Protein AF-A0A7S0KZN4-F1 (afdb_monomer_lite)

Secondary structure (DSSP, 8-state):
-----EETTTEE-TT---TT-TTB-TTSSBS-GGG-TTS---EE--SEEE-SSTT-EEE-HHHHHH-GGG--EEHHHHHHHHHTSPP---S--TT---GGG-SPPHHHHHHHHHHHHTT-SEE-HHHHHHHHHHT---S----TTSSS-SEE-HHHHHHHTTPPP----

pLDDT: mean 75.48, std 18.06, range [30.22, 97.44]

Structure (mmCIF, N/CA/C/O backbone):
data_AF-A0A7S0KZN4-F1
#
_entry.id   AF-A0A7S0KZN4-F1
#
loop_
_atom_site.group_PDB
_atom_site.id
_atom_site.type_symbol
_atom_site.label_atom_id
_atom_site.label_alt_id
_atom_site.label_comp_id
_atom_site.label_asym_id
_atom_site.label_entity_id
_atom_site.label_seq_id
_atom_site.pdbx_PDB_ins_code
_atom_site.Cartn_x
_atom_site.Cartn_y
_atom_site.Cartn_z
_atom_site.occupancy
_atom_site.B_iso_or_equiv
_atom_site.auth_seq_id
_atom_site.auth_comp_id
_atom_site.auth_asym_id
_atom_site.auth_atom_id
_atom_site.pdbx_PDB_model_num
ATOM 1 N N . GLU A 1 1 ? 2.278 34.507 -24.153 1.00 42.62 1 GLU A N 1
ATOM 2 C CA . GLU A 1 1 ? 1.886 33.085 -24.050 1.00 42.62 1 GLU A CA 1
ATOM 3 C C . GLU A 1 1 ? 3.121 32.214 -24.203 1.00 42.62 1 GLU A C 1
ATOM 5 O O . GLU A 1 1 ? 3.845 32.385 -25.177 1.00 42.62 1 GLU A O 1
ATOM 10 N N . ALA A 1 2 ? 3.403 31.334 -23.243 1.00 45.19 2 ALA A N 1
ATOM 11 C CA . ALA A 1 2 ? 4.471 30.349 -23.385 1.00 45.19 2 ALA A CA 1
ATOM 12 C C . ALA A 1 2 ? 3.918 29.143 -24.162 1.00 45.19 2 ALA A C 1
ATOM 14 O O . ALA A 1 2 ? 3.023 28.455 -23.677 1.00 45.19 2 ALA A O 1
ATOM 15 N N . ARG A 1 3 ? 4.407 28.909 -25.385 1.00 48.34 3 ARG A N 1
ATOM 16 C CA . ARG A 1 3 ? 4.079 27.705 -26.163 1.00 48.34 3 ARG A CA 1
ATOM 17 C C . ARG A 1 3 ? 4.964 26.559 -25.679 1.00 48.34 3 ARG A C 1
ATOM 19 O O . ARG A 1 3 ? 6.166 26.579 -25.920 1.00 48.34 3 ARG A O 1
ATOM 26 N N . LEU A 1 4 ? 4.368 25.581 -25.002 1.00 49.31 4 LEU A N 1
ATOM 27 C CA . LEU A 1 4 ? 5.018 24.303 -24.709 1.00 49.31 4 LEU A CA 1
ATOM 28 C C . LEU A 1 4 ? 5.266 23.558 -26.032 1.00 49.31 4 LEU A C 1
ATOM 30 O O . LEU A 1 4 ? 4.309 23.336 -26.779 1.00 49.31 4 LEU A O 1
ATOM 34 N N . PRO A 1 5 ? 6.514 23.182 -26.351 1.00 49.41 5 PRO A N 1
ATOM 35 C CA . PRO A 1 5 ? 6.798 22.330 -27.495 1.00 49.41 5 PRO A CA 1
ATOM 36 C C . PRO A 1 5 ? 6.183 20.944 -27.266 1.00 49.41 5 PRO A C 1
ATOM 38 O O . PRO A 1 5 ? 6.455 20.300 -26.250 1.00 49.41 5 PRO A O 1
ATOM 41 N N . LEU A 1 6 ? 5.346 20.497 -28.204 1.00 51.19 6 LEU A N 1
ATOM 42 C CA . LEU A 1 6 ? 4.783 19.151 -28.196 1.00 51.19 6 LEU A CA 1
ATOM 43 C C . LEU A 1 6 ? 5.695 18.230 -29.017 1.00 51.19 6 LEU A C 1
ATOM 45 O O . LEU A 1 6 ? 5.827 18.399 -30.228 1.00 51.19 6 LEU A O 1
ATOM 49 N N . ASP A 1 7 ? 6.342 17.287 -28.345 1.00 55.41 7 ASP A N 1
ATOM 50 C CA . ASP A 1 7 ? 7.051 16.163 -28.943 1.00 55.41 7 ASP A CA 1
ATOM 51 C C . ASP A 1 7 ? 6.032 15.082 -29.350 1.00 55.41 7 ASP A C 1
ATOM 53 O O . ASP A 1 7 ? 5.065 14.822 -28.629 1.00 55.41 7 ASP A O 1
ATOM 57 N N . ARG A 1 8 ? 6.215 14.466 -30.524 1.00 56.00 8 ARG A N 1
ATOM 58 C CA . ARG A 1 8 ? 5.244 13.510 -31.083 1.00 56.00 8 ARG A CA 1
ATOM 59 C C . ARG A 1 8 ? 5.135 12.224 -30.259 1.00 56.00 8 ARG A C 1
ATOM 61 O O . ARG A 1 8 ? 4.080 11.599 -30.284 1.00 56.00 8 ARG A O 1
ATOM 68 N N . ASP A 1 9 ? 6.194 11.854 -29.543 1.00 50.28 9 ASP A N 1
ATOM 69 C CA . ASP A 1 9 ? 6.297 10.569 -28.854 1.00 50.28 9 ASP A CA 1
ATOM 70 C C . ASP A 1 9 ? 5.911 10.669 -27.365 1.00 50.28 9 ASP A C 1
ATOM 72 O O . ASP A 1 9 ? 5.494 9.676 -26.771 1.00 50.28 9 ASP A O 1
ATOM 76 N N . VAL A 1 10 ? 6.003 11.861 -26.754 1.00 47.94 10 VAL A N 1
ATOM 77 C CA . VAL A 1 10 ? 5.703 12.073 -25.316 1.00 47.94 10 VAL A CA 1
ATOM 78 C C . VAL A 1 10 ? 4.760 13.245 -25.010 1.00 47.94 10 VAL A C 1
ATOM 80 O O . VAL A 1 10 ? 4.436 13.491 -23.849 1.00 47.94 10 VAL A O 1
ATOM 83 N N . GLY A 1 11 ? 4.284 13.979 -26.017 1.00 59.31 11 GLY A N 1
ATOM 84 C CA . GLY A 1 11 ? 3.417 15.138 -25.813 1.00 59.31 11 GLY A CA 1
ATOM 85 C C . GLY A 1 11 ? 4.191 16.354 -25.294 1.00 59.31 11 GLY A C 1
ATOM 86 O O . GLY A 1 11 ? 5.148 16.794 -25.920 1.00 59.31 11 GLY A O 1
ATOM 87 N N . ALA A 1 12 ? 3.778 16.956 -24.177 1.00 52.41 12 ALA A N 1
ATOM 88 C CA . ALA A 1 12 ? 4.398 18.181 -23.663 1.00 52.41 12 ALA A CA 1
ATOM 89 C C . ALA A 1 12 ? 5.788 17.912 -23.058 1.00 52.41 12 ALA A C 1
ATOM 91 O O . ALA A 1 12 ? 5.906 17.461 -21.921 1.00 52.41 12 ALA A O 1
ATOM 92 N N . CYS A 1 13 ? 6.851 18.228 -23.803 1.00 55.38 13 CYS A N 1
ATOM 93 C CA . CYS A 1 13 ? 8.218 18.123 -23.301 1.00 55.38 13 CYS A CA 1
ATOM 94 C C . CYS A 1 13 ? 8.527 19.317 -22.381 1.00 55.38 13 CYS A C 1
ATOM 96 O O . CYS A 1 13 ? 8.682 20.451 -22.839 1.00 55.38 13 CYS A O 1
ATOM 98 N N . CYS A 1 14 ? 8.650 19.065 -21.076 1.00 53.44 14 CYS A N 1
ATOM 99 C CA . CYS A 1 14 ? 9.021 20.068 -20.070 1.00 53.44 14 CYS A CA 1
ATOM 100 C C . CYS A 1 14 ? 10.487 20.533 -20.158 1.00 53.44 14 CYS A C 1
ATOM 102 O O . CYS A 1 14 ? 10.847 21.515 -19.513 1.00 53.44 14 CYS A O 1
ATOM 104 N N . HIS A 1 15 ? 11.320 19.868 -20.965 1.00 53.47 15 HIS A N 1
ATOM 105 C CA . HIS A 1 15 ? 12.767 20.100 -21.020 1.00 53.47 15 HIS A CA 1
ATOM 106 C C . HIS A 1 15 ? 13.264 20.694 -22.335 1.00 53.47 15 HIS A C 1
ATOM 108 O O . HIS A 1 15 ? 14.454 20.610 -22.635 1.00 53.47 15 HIS A O 1
ATOM 114 N N . SER A 1 16 ? 12.381 21.398 -23.057 1.00 48.75 16 SER A N 1
ATOM 115 C CA . SER A 1 16 ? 12.640 21.986 -24.381 1.00 48.75 16 SER A CA 1
ATOM 116 C C . SER A 1 16 ? 12.871 20.888 -25.428 1.00 48.75 16 SER A C 1
ATOM 118 O O . SER A 1 16 ? 13.623 19.949 -25.207 1.00 48.75 16 SER A O 1
ATOM 120 N N . ALA A 1 17 ? 12.174 20.942 -26.563 1.00 49.59 17 ALA A N 1
ATOM 121 C CA . ALA A 1 17 ? 12.235 19.937 -27.633 1.00 49.59 17 ALA A CA 1
ATOM 122 C C . ALA A 1 17 ? 13.588 19.917 -28.388 1.00 49.59 17 ALA A C 1
ATOM 124 O O . ALA A 1 17 ? 13.637 20.066 -29.607 1.00 49.59 17 ALA A O 1
ATOM 125 N N . CYS A 1 18 ? 14.692 19.774 -27.661 1.00 55.78 18 CYS A N 1
ATOM 126 C CA . CYS A 1 18 ? 16.049 19.795 -28.173 1.00 55.78 18 CYS A CA 1
ATOM 127 C C . CYS A 1 18 ? 16.494 18.384 -28.578 1.00 55.78 18 CYS A C 1
ATOM 129 O O . CYS A 1 18 ? 16.298 17.407 -27.850 1.00 55.78 18 CYS A O 1
ATOM 131 N N . SER A 1 19 ? 17.106 18.282 -29.757 1.00 54.47 19 SER A N 1
ATOM 132 C CA . SER A 1 19 ? 17.631 17.039 -30.336 1.00 54.47 19 SER A CA 1
ATOM 133 C C . SER A 1 19 ? 18.881 16.503 -29.629 1.00 54.47 19 SER A C 1
ATOM 135 O O . SER A 1 19 ? 19.220 15.339 -29.807 1.00 54.47 19 SER A O 1
ATOM 137 N N . ASP A 1 20 ? 19.551 17.341 -28.841 1.00 56.09 20 ASP A N 1
ATOM 138 C CA . ASP A 1 20 ? 20.793 17.081 -28.102 1.00 56.09 20 ASP A CA 1
ATOM 139 C C . ASP A 1 20 ? 20.572 16.947 -26.588 1.00 56.09 20 ASP A C 1
ATOM 141 O O . ASP A 1 20 ? 21.519 16.976 -25.805 1.00 56.09 20 ASP A O 1
ATOM 145 N N . CYS A 1 21 ? 19.318 16.785 -26.164 1.00 60.34 21 CYS A N 1
ATOM 146 C CA . CYS A 1 21 ? 18.992 16.558 -24.768 1.00 60.34 21 CYS A CA 1
ATOM 147 C C . CYS A 1 21 ? 19.711 15.293 -24.272 1.00 60.34 21 CYS A C 1
ATOM 149 O O . CYS A 1 21 ? 19.467 14.199 -24.782 1.00 60.34 21 CYS A O 1
ATOM 151 N N . GLU A 1 22 ? 20.569 15.432 -23.256 1.00 58.94 22 GLU A N 1
ATOM 152 C CA . GLU A 1 22 ? 21.305 14.324 -22.615 1.00 58.94 22 GLU A CA 1
ATOM 153 C C . GLU A 1 22 ? 20.376 13.203 -22.110 1.00 58.94 22 GLU A C 1
ATOM 155 O O . GLU A 1 22 ? 20.775 12.049 -21.939 1.00 58.94 22 GLU A O 1
ATOM 160 N N . TRP A 1 23 ? 19.097 13.541 -21.945 1.00 57.81 23 TRP A N 1
ATOM 161 C CA . TRP A 1 23 ? 18.018 12.654 -21.549 1.00 57.81 23 TRP A CA 1
ATOM 162 C C . TRP A 1 23 ? 17.353 11.911 -22.717 1.00 57.81 23 TRP A C 1
ATOM 164 O O . TRP A 1 23 ? 16.405 11.175 -22.458 1.00 57.81 23 TRP A O 1
ATOM 174 N N . ARG A 1 24 ? 17.809 12.044 -23.973 1.00 59.22 24 ARG A N 1
ATOM 175 C CA . ARG A 1 24 ? 17.361 11.230 -25.123 1.00 59.22 24 ARG A CA 1
ATOM 176 C C . ARG A 1 24 ? 18.250 9.999 -25.345 1.00 59.22 24 ARG A C 1
ATOM 178 O O . ARG A 1 24 ? 19.448 9.991 -25.053 1.00 59.2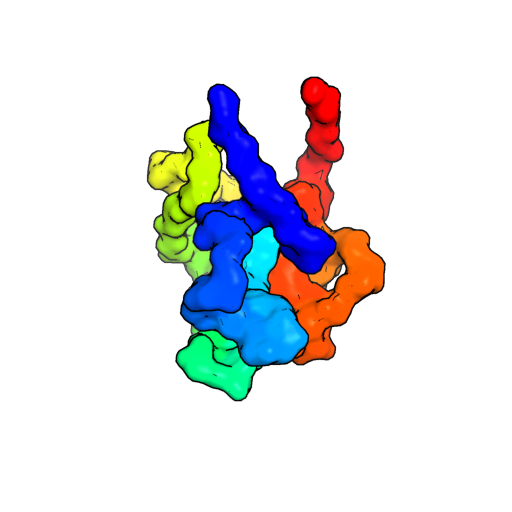2 24 ARG A O 1
ATOM 185 N N . THR A 1 25 ? 17.660 8.923 -25.860 1.00 60.03 25 THR A N 1
ATOM 186 C CA . THR A 1 25 ? 18.407 7.746 -26.327 1.00 60.03 25 THR A CA 1
ATOM 187 C C . THR A 1 25 ? 18.908 7.968 -27.764 1.00 60.03 25 THR A C 1
ATOM 189 O O . THR A 1 25 ? 18.246 8.657 -28.546 1.00 60.03 25 THR A O 1
ATOM 192 N N . PRO A 1 26 ? 20.046 7.366 -28.167 1.00 58.69 26 PRO A N 1
ATOM 193 C CA . PRO A 1 26 ? 20.589 7.524 -29.524 1.00 58.69 26 PRO A CA 1
ATOM 194 C C . PRO A 1 26 ? 19.660 7.040 -30.652 1.00 58.69 26 PRO A C 1
ATOM 196 O O . PRO A 1 26 ? 19.813 7.467 -31.791 1.00 58.69 26 PRO A O 1
ATOM 199 N N . GLY A 1 27 ? 18.701 6.157 -30.345 1.00 57.03 27 GLY A N 1
ATOM 200 C CA . GLY A 1 27 ? 17.717 5.614 -31.292 1.00 57.03 27 GLY A CA 1
ATOM 201 C C . GLY A 1 27 ? 16.357 6.326 -31.306 1.00 57.03 27 GLY A C 1
ATOM 202 O O . GLY A 1 27 ? 15.454 5.860 -31.993 1.00 57.03 27 GLY A O 1
ATOM 203 N N . GLY A 1 28 ? 16.197 7.425 -30.559 1.00 54.69 28 GLY A N 1
ATOM 204 C CA . GLY A 1 28 ? 14.894 8.045 -30.297 1.00 54.69 28 GLY A CA 1
ATOM 205 C C . GLY A 1 28 ? 14.211 7.454 -29.056 1.00 54.69 28 GLY A C 1
ATOM 206 O O . GLY A 1 28 ? 14.278 6.251 -28.805 1.00 54.69 28 GLY A O 1
ATOM 207 N N . GLY A 1 29 ? 13.594 8.323 -28.249 1.00 52.22 29 GLY A N 1
ATOM 208 C CA . GLY A 1 29 ? 13.078 8.011 -26.909 1.00 52.22 29 GLY A CA 1
ATOM 209 C C . GLY A 1 29 ? 13.815 8.769 -25.798 1.00 52.22 29 GLY A C 1
ATOM 210 O O . GLY A 1 29 ? 14.792 9.472 -26.058 1.00 52.22 29 GLY A O 1
ATOM 211 N N . TYR A 1 30 ? 13.345 8.645 -24.554 1.00 55.59 30 TYR A N 1
ATOM 212 C CA . TYR A 1 30 ? 13.916 9.320 -23.382 1.00 55.59 30 TYR A CA 1
ATOM 213 C C . TYR A 1 30 ? 14.514 8.307 -22.397 1.00 55.59 30 TYR A C 1
ATOM 215 O O . TYR A 1 30 ? 13.905 7.280 -22.113 1.00 55.59 30 TYR A O 1
ATOM 223 N N . ARG A 1 31 ? 15.691 8.614 -21.837 1.00 55.88 31 ARG A N 1
ATOM 224 C CA . ARG A 1 31 ? 16.318 7.876 -20.726 1.00 55.88 31 ARG A CA 1
ATOM 225 C C . ARG A 1 31 ? 15.468 7.957 -19.453 1.00 55.88 31 ARG A C 1
ATOM 227 O O . ARG A 1 31 ? 15.416 7.010 -18.677 1.00 55.88 31 ARG A O 1
ATOM 234 N N . PHE A 1 32 ? 14.765 9.074 -19.262 1.00 46.53 32 PHE A N 1
ATOM 235 C CA . PHE A 1 32 ? 13.851 9.304 -18.143 1.00 46.53 32 PHE A CA 1
ATOM 236 C C . PHE A 1 32 ? 12.409 8.890 -18.481 1.00 46.53 32 PHE A C 1
ATOM 238 O O . PHE A 1 32 ? 11.501 9.713 -18.498 1.00 46.53 32 PHE A O 1
ATOM 245 N N . ASP A 1 33 ? 12.165 7.592 -18.678 1.00 42.16 33 ASP A N 1
ATOM 246 C CA . ASP A 1 33 ? 10.794 7.043 -18.600 1.00 42.16 33 ASP A CA 1
ATOM 247 C C .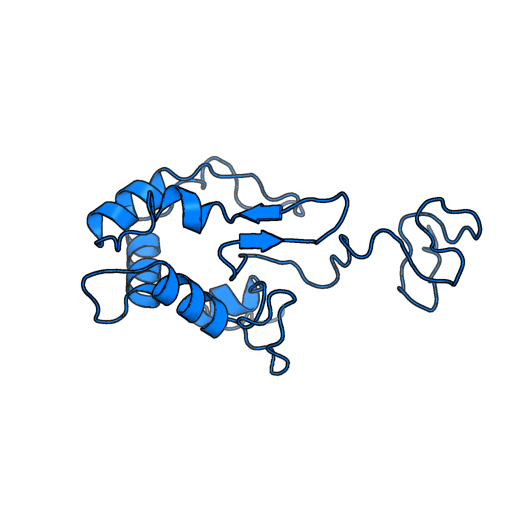 ASP A 1 33 ? 10.333 6.852 -17.132 1.00 42.16 33 ASP A C 1
ATOM 249 O O . ASP A 1 33 ? 9.198 6.488 -16.836 1.00 42.16 33 ASP A O 1
ATOM 253 N N . VAL A 1 34 ? 11.209 7.160 -16.165 1.00 40.44 34 VAL A N 1
ATOM 254 C CA . VAL A 1 34 ? 10.906 7.151 -14.719 1.00 40.44 34 VAL A CA 1
ATOM 255 C C . VAL A 1 34 ? 9.917 8.254 -14.336 1.00 40.44 34 VAL A C 1
ATOM 257 O O . VAL A 1 34 ? 9.147 8.090 -13.391 1.00 40.44 34 VAL A O 1
ATOM 260 N N . LEU A 1 35 ? 9.892 9.344 -15.108 1.00 37.25 35 LEU A N 1
ATOM 261 C CA . LEU A 1 35 ? 8.946 10.446 -14.965 1.00 37.25 35 LEU A CA 1
ATOM 262 C C . LEU A 1 35 ? 7.898 10.455 -16.084 1.00 37.25 35 LEU A C 1
ATOM 264 O O . LEU A 1 35 ? 7.367 11.518 -16.407 1.00 37.25 35 LEU A O 1
ATOM 268 N N . LYS A 1 36 ? 7.467 9.284 -16.588 1.00 41.28 36 LYS A N 1
ATOM 269 C CA . LYS A 1 36 ? 6.052 9.134 -16.972 1.00 41.28 36 LYS A CA 1
ATOM 270 C C . LYS A 1 36 ? 5.194 9.284 -15.710 1.00 41.28 36 LYS A C 1
ATOM 272 O O . LYS A 1 36 ? 4.525 8.371 -15.240 1.00 41.28 36 LYS A O 1
ATOM 277 N N . ALA A 1 37 ? 5.157 10.513 -15.210 1.00 41.72 37 ALA A N 1
ATOM 278 C CA . ALA A 1 37 ? 4.154 11.093 -14.339 1.00 41.72 37 ALA A CA 1
ATOM 279 C C . ALA A 1 37 ? 2.815 11.260 -15.090 1.00 41.72 37 ALA A C 1
ATOM 281 O O . ALA A 1 37 ? 2.026 12.141 -14.771 1.00 41.72 37 ALA A O 1
ATOM 282 N N . MET A 1 38 ? 2.559 10.435 -16.114 1.00 41.66 38 MET A N 1
ATOM 283 C CA . MET A 1 38 ? 1.289 10.395 -16.840 1.00 41.66 38 MET A CA 1
ATOM 284 C C . MET A 1 38 ? 0.183 9.826 -15.951 1.00 41.66 38 MET A C 1
ATOM 286 O O . MET A 1 38 ? -0.981 10.174 -16.123 1.00 41.66 38 MET A O 1
ATOM 290 N N . GLN A 1 39 ? 0.544 8.990 -14.971 1.00 48.97 39 GLN A N 1
ATOM 291 C CA . GLN A 1 39 ? -0.375 8.521 -13.945 1.00 48.97 39 GLN A CA 1
ATOM 292 C C . GLN A 1 39 ? 0.227 8.746 -12.553 1.00 48.97 39 GLN A C 1
ATOM 294 O O . GLN A 1 39 ? 1.315 8.238 -12.269 1.00 48.97 39 GLN A O 1
ATOM 299 N N . PRO A 1 40 ? -0.442 9.515 -11.675 1.00 55.34 40 PRO A N 1
ATOM 300 C CA . PRO A 1 40 ? 0.004 9.684 -10.302 1.00 55.34 40 PRO A CA 1
ATOM 301 C C . PRO A 1 40 ? -0.061 8.333 -9.583 1.00 55.34 40 PRO A C 1
ATOM 303 O O . PRO A 1 40 ? -1.141 7.811 -9.302 1.00 55.34 40 PRO A O 1
ATOM 306 N N . LYS A 1 41 ? 1.114 7.768 -9.295 1.00 65.06 41 LYS A N 1
ATOM 307 C CA . LYS A 1 41 ? 1.260 6.554 -8.490 1.00 65.06 41 LYS A CA 1
ATOM 308 C C . LYS A 1 41 ? 1.039 6.952 -7.037 1.00 65.06 41 LYS A C 1
ATOM 310 O O . LYS A 1 41 ? 1.840 7.706 -6.490 1.00 65.06 41 LYS A O 1
ATOM 315 N N . TRP A 1 42 ? -0.072 6.517 -6.449 1.00 74.56 42 TRP A N 1
ATOM 316 C CA . TRP A 1 42 ? -0.419 6.893 -5.079 1.00 74.56 42 TRP A CA 1
ATOM 317 C C . TRP A 1 42 ? 0.199 5.939 -4.059 1.00 74.56 42 TRP A C 1
ATOM 319 O O . TRP A 1 42 ? 0.821 6.385 -3.102 1.00 74.56 42 TRP A O 1
ATOM 329 N N . LEU A 1 43 ? 0.066 4.631 -4.282 1.00 85.19 43 LEU A N 1
ATOM 330 C CA . LEU A 1 43 ? 0.577 3.607 -3.373 1.00 85.19 43 LEU A CA 1
ATOM 331 C C . LEU A 1 43 ? 1.192 2.455 -4.184 1.00 85.19 43 LEU A C 1
ATOM 333 O O . LEU A 1 43 ? 0.497 1.907 -5.041 1.00 85.19 43 LEU A O 1
ATOM 337 N N . PRO A 1 44 ? 2.475 2.100 -3.971 1.00 88.50 44 PRO A N 1
ATOM 338 C CA . PRO A 1 44 ? 3.086 0.940 -4.612 1.00 88.50 44 PRO A CA 1
ATOM 339 C C . PRO A 1 44 ? 2.488 -0.374 -4.096 1.00 88.50 44 PRO A C 1
ATOM 341 O O . PRO A 1 44 ? 2.242 -0.536 -2.899 1.00 88.50 44 PRO A O 1
ATOM 344 N N . CYS A 1 45 ? 2.286 -1.319 -5.011 1.00 89.94 45 CYS A N 1
ATOM 345 C CA . CYS A 1 45 ? 1.615 -2.599 -4.772 1.00 89.94 45 CYS A CA 1
ATOM 346 C C . CYS A 1 45 ? 2.550 -3.813 -4.925 1.00 89.94 45 CYS A C 1
ATOM 348 O O . CYS A 1 45 ? 2.077 -4.940 -5.028 1.00 89.94 45 CYS A O 1
ATOM 350 N N . TYR A 1 46 ? 3.863 -3.594 -4.940 1.00 89.06 46 TYR A N 1
ATOM 351 C CA . TYR A 1 46 ? 4.899 -4.628 -4.856 1.00 89.06 46 TYR A CA 1
ATOM 352 C C . TYR A 1 46 ? 5.579 -4.565 -3.482 1.00 89.06 46 TYR A C 1
ATOM 354 O O . TYR A 1 46 ? 5.401 -3.592 -2.757 1.00 89.06 46 TYR A O 1
ATOM 362 N N . VAL A 1 47 ? 6.339 -5.597 -3.112 1.00 90.75 47 VAL A N 1
ATOM 363 C CA . VAL A 1 47 ? 7.171 -5.577 -1.890 1.00 90.75 47 VAL A CA 1
ATOM 364 C C . VAL A 1 47 ? 8.534 -4.981 -2.215 1.00 90.75 47 VAL A C 1
ATOM 366 O O . VAL A 1 47 ? 8.937 -3.974 -1.640 1.00 90.75 47 VAL A O 1
ATOM 369 N N . GLU A 1 48 ? 9.187 -5.567 -3.212 1.00 89.19 48 GLU A N 1
ATOM 370 C CA . GLU A 1 48 ? 10.465 -5.136 -3.754 1.00 89.19 48 GLU A CA 1
ATOM 371 C C . GLU A 1 48 ? 10.369 -5.099 -5.279 1.00 89.19 48 GLU A C 1
ATOM 373 O O . GLU A 1 48 ? 9.642 -5.882 -5.895 1.00 89.19 48 GLU A O 1
ATOM 378 N N . ARG A 1 49 ? 11.093 -4.162 -5.882 1.00 84.25 49 ARG A N 1
ATOM 379 C CA . ARG A 1 49 ? 11.274 -4.061 -7.322 1.00 84.25 49 ARG A CA 1
ATOM 380 C C . ARG A 1 49 ? 12.745 -3.839 -7.624 1.00 84.25 49 ARG A C 1
ATOM 382 O O . ARG A 1 49 ? 13.279 -2.785 -7.293 1.00 84.25 49 ARG A O 1
ATOM 389 N N . ASP A 1 50 ? 13.359 -4.799 -8.299 1.00 83.25 50 ASP A N 1
ATOM 390 C CA . ASP A 1 50 ? 14.687 -4.642 -8.886 1.00 83.25 50 ASP A CA 1
ATOM 391 C C . ASP A 1 50 ? 14.556 -4.030 -10.290 1.00 83.25 50 ASP A C 1
ATOM 393 O O . ASP A 1 50 ? 13.771 -4.504 -11.116 1.00 83.25 50 ASP A O 1
ATOM 397 N N . PHE A 1 51 ? 15.276 -2.938 -10.549 1.00 76.38 51 PHE A N 1
ATOM 398 C CA . PHE A 1 51 ? 15.288 -2.279 -11.855 1.00 76.38 51 PHE A CA 1
ATOM 399 C C . PHE A 1 51 ? 16.319 -2.883 -12.815 1.00 76.38 51 PHE A C 1
ATOM 401 O O . PHE A 1 51 ? 16.283 -2.549 -14.001 1.00 76.38 51 PHE A O 1
ATOM 408 N N . ALA A 1 52 ? 17.201 -3.766 -12.329 1.00 78.44 52 ALA A N 1
ATOM 409 C CA . ALA A 1 52 ? 18.272 -4.412 -13.089 1.00 78.44 52 ALA A CA 1
ATOM 410 C C . ALA A 1 52 ? 19.176 -3.418 -13.851 1.00 78.44 52 ALA A C 1
ATOM 412 O O . ALA A 1 52 ? 19.752 -3.743 -14.892 1.00 78.44 52 ALA A O 1
ATOM 413 N N . ASP A 1 53 ? 19.298 -2.196 -13.331 1.00 77.19 53 ASP A N 1
ATOM 414 C CA . ASP A 1 53 ? 20.134 -1.130 -13.870 1.00 77.19 53 ASP A CA 1
ATOM 415 C C . ASP A 1 53 ? 20.716 -0.250 -12.751 1.00 77.19 53 ASP A C 1
ATOM 417 O O . ASP A 1 53 ? 20.637 -0.574 -11.565 1.00 77.19 53 ASP A O 1
ATOM 421 N N . GLU A 1 54 ? 21.327 0.875 -13.126 1.00 75.88 54 GLU A N 1
ATOM 422 C CA . GLU A 1 54 ? 21.989 1.811 -12.208 1.00 75.88 54 GLU A CA 1
ATOM 423 C C . GLU A 1 54 ? 21.057 2.399 -11.129 1.00 75.88 54 GLU A C 1
ATOM 425 O O . GLU A 1 54 ? 21.543 2.968 -10.152 1.00 75.88 54 GLU A O 1
ATOM 430 N N . ARG A 1 55 ? 19.729 2.258 -11.267 1.00 71.94 55 ARG A N 1
ATOM 431 C CA . ARG A 1 55 ? 18.745 2.689 -10.260 1.00 71.94 55 ARG A CA 1
ATOM 432 C C . ARG A 1 55 ? 18.658 1.735 -9.064 1.00 71.94 55 ARG A C 1
ATOM 434 O O . ARG A 1 55 ? 18.088 2.123 -8.047 1.00 71.94 55 ARG A O 1
ATOM 441 N N . GLY A 1 56 ? 19.212 0.525 -9.165 1.00 82.94 56 GLY A N 1
ATOM 442 C CA . GLY A 1 56 ? 19.229 -0.470 -8.089 1.00 82.94 56 GLY A CA 1
ATOM 443 C C . GLY A 1 56 ? 17.876 -1.147 -7.864 1.00 82.94 56 GLY A C 1
ATOM 444 O O . GLY A 1 56 ? 17.166 -1.448 -8.822 1.00 82.94 56 GLY A O 1
ATOM 445 N N . SER A 1 57 ? 17.516 -1.386 -6.601 1.00 86.38 57 SER A N 1
ATOM 446 C CA . SER A 1 57 ? 16.209 -1.913 -6.199 1.00 86.38 57 SER A CA 1
ATOM 447 C C . SER A 1 57 ? 15.472 -0.945 -5.269 1.00 86.38 57 SER A C 1
ATOM 449 O O . SER A 1 57 ? 16.070 -0.079 -4.628 1.00 86.38 57 SER A O 1
ATOM 451 N N . HIS A 1 58 ? 14.146 -1.059 -5.227 1.00 86.94 58 HIS A N 1
ATOM 452 C CA . HIS A 1 58 ? 13.282 -0.294 -4.336 1.00 86.94 58 HIS A CA 1
ATOM 453 C C . HIS A 1 58 ? 12.373 -1.229 -3.542 1.00 86.94 58 HIS A C 1
ATOM 455 O O . HIS A 1 58 ? 11.578 -1.971 -4.124 1.00 86.94 58 HIS A O 1
ATOM 461 N N . THR A 1 59 ? 12.421 -1.102 -2.220 1.00 88.38 59 THR A N 1
ATOM 462 C CA . THR A 1 59 ? 11.524 -1.781 -1.282 1.00 88.38 59 THR A CA 1
ATOM 463 C C . THR A 1 59 ? 10.500 -0.790 -0.750 1.00 88.38 59 THR A C 1
ATOM 465 O O . THR A 1 59 ? 10.800 0.380 -0.516 1.00 88.38 59 THR A O 1
ATOM 468 N N . THR A 1 60 ? 9.251 -1.225 -0.599 1.00 88.56 60 THR A N 1
ATOM 469 C CA . THR A 1 60 ? 8.198 -0.320 -0.132 1.00 88.56 60 THR A CA 1
ATOM 470 C C . THR A 1 60 ? 8.270 -0.060 1.369 1.00 88.56 60 THR A C 1
ATOM 472 O O . THR A 1 60 ? 8.441 -0.971 2.175 1.00 88.56 60 THR A O 1
ATOM 475 N N . VAL A 1 61 ? 8.013 1.190 1.758 1.00 88.19 61 VAL A N 1
ATOM 476 C CA . VAL A 1 61 ? 7.976 1.603 3.171 1.00 88.19 61 VAL A CA 1
ATOM 477 C C . VAL A 1 61 ? 6.950 0.796 3.973 1.00 88.19 61 VAL A C 1
ATOM 479 O O . VAL A 1 61 ? 7.215 0.410 5.109 1.00 88.19 61 VAL A O 1
ATOM 482 N N . TRP A 1 62 ? 5.781 0.503 3.388 1.00 91.31 62 TRP A N 1
ATOM 483 C CA . TRP A 1 62 ? 4.759 -0.277 4.088 1.00 91.31 62 TRP A CA 1
ATOM 484 C C . TRP A 1 62 ? 5.226 -1.709 4.351 1.00 91.31 62 TRP A C 1
ATOM 486 O O . TRP A 1 62 ? 4.930 -2.235 5.420 1.00 91.31 62 TRP A O 1
ATOM 496 N N . SER A 1 63 ? 5.963 -2.337 3.424 1.00 91.88 63 SER A N 1
ATOM 497 C CA . SER A 1 63 ? 6.434 -3.706 3.633 1.00 91.88 63 SER A CA 1
ATOM 498 C C . SER A 1 63 ? 7.488 -3.777 4.731 1.00 91.88 63 SER A C 1
ATOM 500 O O . SER A 1 63 ? 7.442 -4.690 5.548 1.00 91.88 63 SER A O 1
ATOM 502 N N . GLU A 1 64 ? 8.387 -2.794 4.789 1.00 91.00 64 GLU A N 1
ATOM 503 C CA . GLU A 1 64 ? 9.455 -2.742 5.794 1.00 91.00 64 GLU A CA 1
ATOM 504 C C . GLU A 1 64 ? 8.929 -2.431 7.196 1.00 91.00 64 GLU A C 1
ATOM 506 O O . GLU A 1 64 ? 9.354 -3.055 8.165 1.00 91.00 64 GLU A O 1
ATOM 511 N N . LEU A 1 65 ? 8.001 -1.475 7.313 1.00 91.38 65 LEU A N 1
ATOM 512 C CA . LEU A 1 65 ? 7.529 -1.002 8.616 1.00 91.38 65 LEU A CA 1
ATOM 513 C C . LEU A 1 65 ? 6.419 -1.869 9.215 1.00 91.38 65 LEU A C 1
ATOM 515 O O . LEU A 1 65 ? 6.340 -1.979 10.436 1.00 91.38 65 LEU A O 1
ATOM 519 N N . LEU A 1 66 ? 5.550 -2.464 8.390 1.00 93.62 66 LEU A N 1
ATOM 520 C CA . LEU A 1 66 ? 4.480 -3.332 8.892 1.00 93.62 66 LEU A CA 1
ATOM 521 C C . LEU A 1 66 ? 4.974 -4.752 9.156 1.00 93.62 66 LEU A C 1
ATOM 523 O O . LEU A 1 66 ? 4.550 -5.361 10.129 1.00 93.62 66 LEU A O 1
ATOM 527 N N . PHE A 1 67 ? 5.849 -5.285 8.304 1.00 94.19 67 PHE A N 1
ATOM 528 C CA . PHE A 1 67 ? 6.211 -6.703 8.313 1.00 94.19 67 PHE A CA 1
ATOM 529 C C . PHE A 1 67 ? 7.696 -6.888 8.612 1.00 94.19 67 PHE A C 1
ATOM 531 O O . PHE A 1 67 ? 8.447 -7.446 7.809 1.00 94.19 67 PHE A O 1
ATOM 538 N N . THR A 1 68 ? 8.131 -6.446 9.792 1.00 85.56 68 THR A N 1
ATOM 539 C CA . THR A 1 68 ? 9.496 -6.686 10.268 1.00 85.56 68 THR A CA 1
ATOM 540 C C . THR A 1 68 ? 9.762 -8.195 10.303 1.00 85.56 68 THR A C 1
ATOM 542 O O . THR A 1 68 ? 9.131 -8.923 11.067 1.00 85.56 68 THR A O 1
ATOM 545 N N . ASN A 1 69 ? 10.698 -8.668 9.475 1.00 82.31 69 ASN A N 1
ATOM 546 C CA . ASN A 1 69 ? 11.020 -10.089 9.250 1.00 82.31 69 ASN A CA 1
ATOM 547 C C . ASN A 1 69 ? 9.966 -10.907 8.473 1.00 82.31 69 ASN A C 1
ATOM 549 O O . ASN A 1 69 ? 10.071 -12.127 8.415 1.00 82.31 69 ASN A O 1
ATOM 553 N N . GLY A 1 70 ? 8.973 -10.263 7.852 1.00 83.94 70 GLY A N 1
ATOM 554 C CA . GLY A 1 70 ? 7.976 -10.925 7.001 1.00 83.94 70 GLY A CA 1
ATOM 555 C C . GLY A 1 70 ? 6.854 -11.661 7.744 1.00 83.94 70 GLY A C 1
ATOM 556 O O . GLY A 1 70 ? 6.006 -12.280 7.097 1.00 83.94 70 GLY A O 1
ATOM 557 N N . GLU A 1 71 ? 6.821 -11.582 9.074 1.00 92.00 71 GLU A N 1
ATOM 558 C CA . GLU A 1 71 ? 5.806 -12.241 9.897 1.00 92.00 71 GLU A CA 1
ATOM 559 C C . GLU A 1 71 ? 4.426 -11.573 9.757 1.00 92.00 71 GLU A C 1
ATOM 561 O O . GLU A 1 71 ? 4.345 -10.346 9.641 1.00 92.00 71 GLU A O 1
ATOM 566 N N . PRO A 1 72 ? 3.319 -12.343 9.778 1.00 95.62 72 PRO A N 1
ATOM 567 C CA . PRO A 1 72 ? 1.978 -11.777 9.829 1.00 95.62 72 PRO A CA 1
ATOM 568 C C . PRO A 1 72 ? 1.761 -10.931 11.086 1.00 95.62 72 PRO A C 1
ATOM 570 O O . PRO A 1 72 ? 2.202 -11.296 12.174 1.00 95.62 72 PRO A O 1
ATOM 573 N N . ILE A 1 73 ? 1.008 -9.844 10.941 1.00 97.06 73 ILE A N 1
ATOM 574 C CA . ILE A 1 73 ? 0.679 -8.926 12.034 1.00 97.06 73 ILE A CA 1
ATOM 575 C C . ILE A 1 73 ? -0.802 -8.972 12.378 1.00 97.06 73 ILE A C 1
ATOM 577 O O . ILE A 1 73 ? -1.652 -9.162 11.506 1.00 97.06 73 ILE A O 1
ATOM 581 N N . ASP A 1 74 ? -1.121 -8.769 13.648 1.00 97.31 74 ASP A N 1
ATOM 582 C CA . ASP A 1 74 ? -2.485 -8.538 14.099 1.00 97.31 74 ASP A CA 1
ATOM 583 C C . ASP A 1 74 ? -2.898 -7.065 13.943 1.00 97.31 74 ASP A C 1
ATOM 585 O O . ASP A 1 74 ? -2.128 -6.191 13.528 1.00 97.31 74 ASP A O 1
ATOM 589 N N . ARG A 1 75 ? -4.155 -6.785 14.288 1.00 96.69 75 ARG A N 1
ATOM 590 C CA . ARG A 1 75 ? -4.732 -5.444 14.203 1.00 96.69 75 ARG A CA 1
ATOM 591 C C . ARG A 1 75 ? -3.992 -4.421 15.065 1.00 96.69 75 ARG A C 1
ATOM 593 O O . ARG A 1 75 ? -3.803 -3.290 14.632 1.00 96.69 75 ARG A O 1
ATOM 600 N N . SER A 1 76 ? -3.608 -4.795 16.282 1.00 96.19 76 SER A N 1
ATOM 601 C CA . SER A 1 76 ? -2.953 -3.880 17.220 1.00 96.19 76 SER A CA 1
ATOM 602 C C . SER A 1 76 ? -1.547 -3.507 16.745 1.00 96.19 76 SER A C 1
ATOM 604 O O . SER A 1 76 ? -1.160 -2.340 16.797 1.00 96.19 76 SER A O 1
ATOM 606 N N . GLN A 1 77 ? -0.820 -4.484 16.200 1.00 96.12 77 GLN A N 1
ATOM 607 C CA . GLN A 1 77 ? 0.488 -4.298 15.585 1.00 96.12 77 GLN A CA 1
ATOM 608 C C . GLN A 1 77 ? 0.389 -3.426 14.329 1.00 96.12 77 GLN A C 1
ATOM 610 O O . GLN A 1 77 ? 1.193 -2.510 14.163 1.00 96.12 77 GLN A O 1
ATOM 615 N N . PHE A 1 78 ? -0.626 -3.649 13.487 1.00 96.25 78 PHE A N 1
ATOM 616 C CA . PHE A 1 78 ? -0.898 -2.801 12.328 1.00 96.25 78 PHE A CA 1
ATOM 617 C C . PHE A 1 78 ? -1.194 -1.355 12.724 1.00 96.25 78 PHE A C 1
ATOM 619 O O . PHE A 1 78 ? -0.576 -0.446 12.180 1.00 96.25 78 PHE A O 1
ATOM 626 N N . GLU A 1 79 ? -2.107 -1.126 13.672 1.00 95.50 79 GLU A N 1
ATOM 627 C CA . GLU A 1 79 ? -2.464 0.220 14.133 1.00 95.50 79 GLU A CA 1
ATOM 628 C C . GLU A 1 79 ? -1.235 0.963 14.679 1.00 95.50 79 GLU A C 1
ATOM 630 O O . GLU A 1 79 ? -0.997 2.115 14.315 1.00 95.50 79 GLU A O 1
ATOM 635 N N . ALA A 1 80 ? -0.414 0.293 15.492 1.00 94.12 80 ALA A N 1
ATOM 636 C CA . ALA A 1 80 ? 0.808 0.874 16.038 1.00 94.12 80 ALA A CA 1
ATOM 637 C C . ALA A 1 80 ? 1.835 1.214 14.944 1.00 94.12 80 ALA A C 1
ATOM 639 O O . ALA A 1 80 ? 2.333 2.340 14.897 1.00 94.12 80 ALA A O 1
ATOM 640 N N . ALA A 1 81 ? 2.137 0.266 14.052 1.00 93.31 81 ALA A N 1
ATOM 641 C CA . ALA A 1 81 ? 3.144 0.446 13.009 1.00 93.31 81 ALA A CA 1
ATOM 642 C C . ALA A 1 81 ? 2.702 1.452 11.935 1.00 93.31 81 ALA A C 1
ATOM 644 O O . ALA A 1 81 ? 3.494 2.300 11.531 1.00 93.31 81 ALA A O 1
ATOM 645 N N . PHE A 1 82 ? 1.435 1.414 11.513 1.00 92.44 82 PHE A N 1
ATOM 646 C CA . PHE A 1 82 ? 0.881 2.332 10.517 1.00 92.44 82 PHE A CA 1
ATOM 647 C C . PHE A 1 82 ? 0.873 3.781 11.014 1.00 92.44 82 PHE A C 1
ATOM 649 O O . PHE A 1 82 ? 1.311 4.680 10.302 1.00 92.44 82 PHE A O 1
ATOM 656 N N . CYS A 1 83 ? 0.443 4.016 12.257 1.00 92.00 83 CYS A N 1
ATOM 657 C CA . CYS A 1 83 ? 0.444 5.357 12.849 1.00 92.00 83 CYS A CA 1
ATOM 658 C C . CYS A 1 83 ? 1.855 5.885 13.155 1.00 92.00 83 CYS A C 1
ATOM 660 O O . CYS A 1 83 ? 2.042 7.095 13.275 1.00 92.00 83 CYS A O 1
ATOM 662 N N . ALA A 1 84 ? 2.845 4.998 13.284 1.00 90.75 84 ALA A N 1
ATOM 663 C CA . ALA A 1 84 ? 4.247 5.368 13.452 1.00 90.75 84 ALA A CA 1
ATOM 664 C C . ALA A 1 84 ? 4.970 5.641 12.120 1.00 90.75 84 ALA A C 1
ATOM 666 O O . ALA A 1 84 ? 6.114 6.102 12.142 1.00 90.75 84 ALA A O 1
ATOM 667 N N . MET A 1 85 ? 4.341 5.368 10.968 1.00 89.50 85 MET A N 1
ATOM 668 C CA . MET A 1 85 ? 4.972 5.613 9.674 1.00 89.50 85 MET A CA 1
ATOM 669 C C . MET A 1 85 ? 5.260 7.107 9.480 1.00 89.50 85 MET A C 1
ATOM 671 O O . MET A 1 85 ? 4.395 7.948 9.743 1.00 89.50 85 MET A O 1
ATOM 675 N N . PRO A 1 86 ? 6.456 7.467 8.983 1.00 83.19 86 PRO A N 1
ATOM 676 C CA . PRO A 1 86 ? 6.791 8.857 8.741 1.00 83.19 86 PRO A CA 1
ATOM 677 C C . PRO A 1 86 ? 5.911 9.407 7.619 1.00 83.19 86 PRO A C 1
ATOM 679 O O . PRO A 1 86 ? 5.957 8.945 6.479 1.00 83.19 86 PRO A O 1
ATOM 682 N N . PHE A 1 87 ? 5.129 10.434 7.935 1.00 82.94 87 PHE A N 1
ATOM 683 C CA . PHE A 1 87 ? 4.409 11.175 6.914 1.00 82.94 87 PHE A CA 1
ATOM 684 C C . PHE A 1 87 ? 5.398 11.944 6.034 1.00 82.94 87 PHE A C 1
ATOM 686 O O . PHE A 1 87 ? 6.248 12.688 6.527 1.00 82.94 87 PHE A O 1
ATOM 693 N N . GLN A 1 88 ? 5.262 11.775 4.723 1.00 76.38 88 GLN A N 1
ATOM 694 C CA . GLN A 1 88 ? 6.031 12.507 3.728 1.00 76.38 88 GLN A CA 1
ATOM 695 C C . GLN A 1 88 ? 5.095 13.451 2.981 1.00 76.38 88 GLN A C 1
ATOM 697 O O . GLN A 1 88 ? 4.077 13.031 2.431 1.00 76.38 88 GLN A O 1
ATOM 702 N N . MET A 1 89 ? 5.448 14.738 2.961 1.00 69.50 89 MET A N 1
ATOM 703 C CA . MET A 1 89 ? 4.688 15.743 2.223 1.00 69.50 89 MET A CA 1
ATOM 704 C C . MET A 1 89 ? 4.662 15.376 0.730 1.00 69.50 89 MET A C 1
ATOM 706 O O . MET A 1 89 ? 5.730 15.263 0.121 1.00 69.50 89 MET A O 1
ATOM 710 N N . PRO A 1 90 ? 3.479 15.218 0.108 1.00 66.56 90 PRO A N 1
ATOM 711 C CA . PRO A 1 90 ? 3.407 14.956 -1.321 1.00 66.56 90 PRO A CA 1
ATOM 712 C C . PRO A 1 90 ? 3.934 16.171 -2.095 1.00 66.56 90 PRO A C 1
ATOM 714 O O . PRO A 1 90 ? 3.599 17.312 -1.772 1.00 66.56 90 PRO A O 1
ATOM 717 N N . MET A 1 91 ? 4.705 15.941 -3.162 1.00 58.38 91 MET A N 1
ATOM 718 C CA . MET A 1 91 ? 5.169 17.005 -4.069 1.00 58.38 91 MET A CA 1
ATOM 719 C C . MET A 1 91 ? 4.050 17.480 -5.022 1.00 58.38 91 MET A C 1
ATOM 721 O O . MET A 1 91 ? 4.224 17.521 -6.238 1.00 58.38 91 MET A O 1
ATOM 725 N N . GLY A 1 92 ? 2.863 17.758 -4.478 1.00 55.12 92 GLY A N 1
ATOM 726 C CA . GLY A 1 92 ? 1.645 18.072 -5.226 1.00 55.12 92 GLY A CA 1
ATOM 727 C C . GLY A 1 92 ? 1.268 19.561 -5.237 1.00 55.12 92 GLY A C 1
ATOM 728 O O . GLY A 1 92 ? 1.919 20.388 -4.595 1.00 55.12 92 GLY A O 1
ATOM 729 N N . PRO A 1 93 ? 0.203 19.929 -5.976 1.00 47.75 93 PRO A N 1
ATOM 730 C CA . PRO A 1 93 ? -0.288 21.304 -6.049 1.00 47.75 93 PRO A CA 1
ATOM 731 C C . PRO A 1 93 ? -0.844 21.801 -4.702 1.00 47.75 93 PRO A C 1
ATOM 733 O O . PRO A 1 93 ? -1.199 21.019 -3.824 1.00 47.75 93 PRO A O 1
ATOM 736 N N . LYS A 1 94 ? -0.957 23.127 -4.536 1.00 42.72 94 LYS A N 1
ATOM 737 C CA . LYS A 1 94 ? -1.521 23.757 -3.326 1.00 42.72 94 LYS A CA 1
ATOM 738 C C . LYS A 1 94 ? -2.909 23.172 -3.007 1.00 42.72 94 LYS A C 1
ATOM 740 O O . LYS A 1 94 ? -3.786 23.202 -3.862 1.00 42.72 94 LYS A O 1
ATOM 745 N N . GLY A 1 95 ? -3.099 22.682 -1.778 1.00 56.34 95 GLY A N 1
ATOM 746 C CA . GLY A 1 95 ? -4.329 22.001 -1.331 1.00 56.34 95 GLY A CA 1
ATOM 747 C C . GLY A 1 95 ? -4.125 20.554 -0.861 1.00 56.34 95 GLY A C 1
ATOM 748 O O . GLY A 1 95 ? -5.089 19.899 -0.479 1.00 56.34 95 GLY A O 1
ATOM 749 N N . THR A 1 96 ? -2.887 20.056 -0.873 1.00 65.12 96 THR A N 1
ATOM 750 C CA . THR A 1 96 ? -2.518 18.745 -0.325 1.00 65.12 96 THR A CA 1
ATOM 751 C C . THR A 1 96 ? -2.608 18.687 1.201 1.00 65.12 96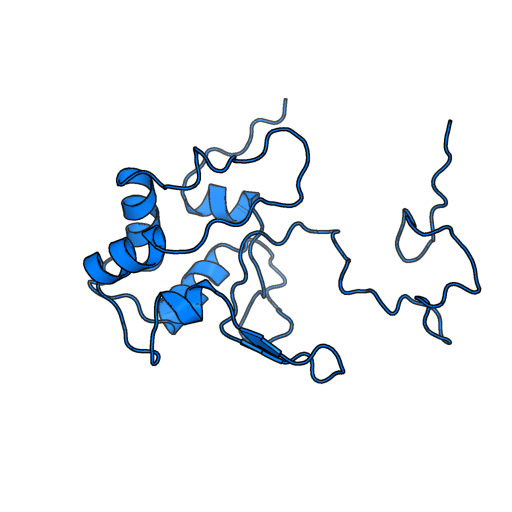 THR A C 1
ATOM 753 O O . THR A 1 96 ? -2.611 19.719 1.878 1.00 65.12 96 THR A O 1
ATOM 756 N N . LEU A 1 97 ? -2.624 17.457 1.729 1.00 70.38 97 LEU A N 1
ATOM 757 C CA . LEU A 1 97 ? -2.455 17.178 3.155 1.00 70.38 97 LEU A CA 1
ATOM 758 C C . LEU A 1 97 ? -1.236 17.918 3.709 1.00 70.38 97 LEU A C 1
ATOM 760 O O . LEU A 1 97 ? -0.189 17.989 3.058 1.00 70.38 97 LEU A O 1
ATOM 764 N N . LYS A 1 98 ? -1.396 18.464 4.911 1.00 76.94 98 LYS A N 1
ATOM 765 C CA . LYS A 1 98 ? -0.326 19.120 5.659 1.00 76.94 98 LYS A CA 1
ATOM 766 C C . LYS A 1 98 ? 0.167 18.234 6.798 1.00 76.94 98 LYS A C 1
ATOM 768 O O . LYS A 1 98 ? -0.516 17.292 7.194 1.00 76.94 98 LYS A O 1
ATOM 773 N N . GLN A 1 99 ? 1.315 18.585 7.374 1.00 79.62 99 GLN A N 1
ATOM 774 C CA . GLN A 1 99 ? 1.896 17.875 8.515 1.00 79.62 99 GLN A CA 1
ATOM 775 C C . GLN A 1 99 ? 0.926 17.769 9.703 1.00 79.62 99 GLN A C 1
ATOM 777 O O . GLN A 1 99 ? 0.927 16.767 10.409 1.00 79.62 99 GLN A O 1
ATOM 782 N N . GLU A 1 100 ? 0.059 18.762 9.913 1.00 82.88 100 GLU A N 1
ATOM 783 C CA . GLU A 1 100 ? -0.930 18.737 10.999 1.00 82.88 100 GLU A CA 1
ATOM 784 C C . GLU A 1 100 ? -2.016 17.667 10.787 1.00 82.88 100 GLU A C 1
ATOM 786 O O . GLU A 1 100 ? -2.725 17.305 11.720 1.00 82.88 100 GLU A O 1
ATOM 791 N N . GLN A 1 101 ? -2.137 17.152 9.561 1.00 79.88 101 GLN A N 1
ATOM 792 C CA . GLN A 1 101 ? -3.060 16.093 9.152 1.00 79.88 101 GLN A CA 1
ATOM 793 C C . GLN A 1 101 ? -2.330 14.756 8.935 1.00 79.88 101 GLN A C 1
ATOM 795 O O . GLN A 1 101 ? -2.906 13.831 8.369 1.00 79.88 101 GLN A O 1
ATOM 800 N N . ALA A 1 102 ? -1.064 14.656 9.359 1.00 81.94 102 ALA A N 1
ATOM 801 C CA . ALA A 1 102 ? -0.245 13.457 9.198 1.00 81.94 102 ALA A CA 1
ATOM 802 C C . ALA A 1 102 ? -0.799 12.250 9.967 1.00 81.94 102 ALA A C 1
ATOM 804 O O . ALA A 1 102 ? -0.618 11.116 9.533 1.00 81.94 102 ALA A O 1
ATOM 805 N N . MET A 1 103 ? -1.456 12.490 11.107 1.00 88.19 103 MET A N 1
ATOM 806 C CA . MET A 1 103 ? -1.997 11.423 11.943 1.00 88.19 103 MET A CA 1
ATOM 807 C C . MET A 1 103 ? -3.398 11.019 11.455 1.00 88.19 103 MET A C 1
ATOM 809 O O . MET A 1 103 ? -4.314 11.847 11.507 1.00 88.19 103 MET A O 1
ATOM 813 N N . PRO A 1 104 ? -3.602 9.770 11.000 1.00 88.31 104 PRO A N 1
ATOM 814 C CA . PRO A 1 104 ? -4.922 9.294 10.607 1.00 88.31 104 PRO A CA 1
ATOM 815 C C . PRO A 1 104 ? -5.848 9.148 11.825 1.00 88.31 104 PRO A C 1
ATOM 817 O O . PRO A 1 104 ? -5.408 8.875 12.941 1.00 88.31 104 PRO A O 1
ATOM 820 N N . SER A 1 105 ? -7.159 9.297 11.616 1.00 90.56 105 SER A N 1
ATOM 821 C CA . SER A 1 105 ? -8.149 9.012 12.661 1.00 90.56 105 SER A CA 1
ATOM 822 C C . SER A 1 105 ? -8.273 7.504 12.910 1.00 90.56 105 SER A C 1
ATOM 824 O O . SER A 1 105 ? -8.080 6.696 12.000 1.00 90.56 105 SER A O 1
ATOM 826 N N . ALA A 1 106 ? -8.680 7.111 14.122 1.00 92.75 106 ALA A N 1
ATOM 827 C CA . ALA A 1 106 ? -8.917 5.702 14.458 1.00 92.75 106 ALA A CA 1
ATOM 828 C C . ALA A 1 106 ? -9.951 5.035 13.527 1.00 92.75 106 ALA A C 1
ATOM 830 O O . ALA A 1 106 ? -9.820 3.866 13.168 1.00 92.75 106 ALA A O 1
ATOM 831 N N . GLU A 1 107 ? -10.957 5.793 13.086 1.00 91.25 107 GLU A N 1
ATOM 832 C CA . GLU A 1 107 ? -11.961 5.333 12.123 1.00 91.25 107 GLU A CA 1
ATOM 833 C C . GLU A 1 107 ? -11.344 5.018 10.755 1.00 91.25 107 GLU A C 1
ATOM 835 O O . GLU A 1 107 ? -11.650 3.974 10.174 1.00 91.25 107 GLU A O 1
ATOM 840 N N . ALA A 1 108 ? -10.447 5.880 10.262 1.00 89.38 108 ALA A N 1
ATOM 841 C CA . ALA A 1 108 ? -9.757 5.682 8.991 1.00 89.38 108 ALA A CA 1
ATOM 842 C C . ALA A 1 108 ? -8.822 4.466 9.042 1.00 89.38 108 ALA A C 1
ATOM 844 O O . ALA A 1 108 ? -8.853 3.630 8.137 1.00 89.38 108 ALA A O 1
ATOM 845 N N . VAL A 1 109 ? -8.053 4.314 10.126 1.00 93.25 109 VAL A N 1
ATOM 846 C CA . VAL A 1 109 ? -7.184 3.141 10.321 1.00 93.25 109 VAL A CA 1
ATOM 847 C C . VAL A 1 109 ? -8.018 1.860 10.412 1.00 93.25 109 VAL A C 1
ATOM 849 O O . VAL A 1 109 ? -7.710 0.868 9.752 1.00 93.25 109 VAL A O 1
ATOM 852 N N . GLY A 1 110 ? -9.137 1.891 11.141 1.00 93.81 110 GLY A N 1
ATOM 853 C CA . GLY A 1 110 ? -10.057 0.759 11.239 1.00 93.81 110 GLY A CA 1
ATOM 854 C C . GLY A 1 110 ? -10.761 0.416 9.920 1.00 93.81 110 GLY A C 1
ATOM 855 O O . GLY A 1 110 ? -11.082 -0.748 9.681 1.00 93.81 110 GLY A O 1
ATOM 856 N N . ALA A 1 111 ? -11.027 1.394 9.051 1.00 92.06 111 ALA A N 1
ATOM 857 C CA . ALA A 1 111 ? -11.549 1.151 7.705 1.00 92.06 111 ALA A CA 1
ATOM 858 C C . ALA A 1 111 ? -10.497 0.487 6.806 1.00 92.06 111 ALA A C 1
ATOM 860 O O . ALA A 1 111 ? -10.800 -0.510 6.150 1.00 92.06 111 ALA A O 1
ATOM 861 N N . LEU A 1 112 ? -9.258 0.983 6.840 1.00 92.94 112 LEU A N 1
ATOM 862 C CA . LEU A 1 112 ? -8.152 0.410 6.079 1.00 92.94 112 LEU A CA 1
ATOM 863 C C . LEU A 1 112 ? -7.838 -1.026 6.523 1.00 92.94 112 LEU A C 1
ATOM 865 O O . LEU A 1 112 ? -7.718 -1.908 5.677 1.00 92.94 112 LEU A O 1
ATOM 869 N N . TRP A 1 113 ? -7.788 -1.289 7.835 1.00 95.25 113 TRP A N 1
ATOM 870 C CA . TRP A 1 113 ? -7.604 -2.645 8.363 1.00 95.25 113 TRP A CA 1
ATOM 871 C C . TRP A 1 113 ? -8.694 -3.599 7.871 1.00 95.25 113 TRP A C 1
ATOM 873 O O . TRP A 1 113 ? -8.383 -4.665 7.350 1.00 95.25 113 TRP A O 1
ATOM 883 N N . ARG A 1 114 ? -9.972 -3.211 7.985 1.00 94.19 114 ARG A N 1
ATOM 884 C CA . ARG A 1 114 ? -11.097 -4.041 7.519 1.00 94.19 114 ARG A CA 1
ATOM 885 C C . ARG A 1 114 ? -11.004 -4.357 6.031 1.00 94.19 114 ARG A C 1
ATOM 887 O O . ARG A 1 114 ? -11.337 -5.465 5.634 1.00 94.19 114 ARG A O 1
ATOM 894 N N . PHE A 1 115 ? -10.538 -3.417 5.216 1.00 93.81 115 PHE A N 1
ATOM 895 C CA . PHE A 1 115 ? -10.320 -3.677 3.797 1.00 93.81 115 PHE A CA 1
ATOM 896 C C . PHE A 1 115 ? -9.189 -4.695 3.568 1.00 93.81 115 PHE A C 1
ATOM 898 O O . PHE A 1 115 ? -9.358 -5.653 2.814 1.00 93.81 115 PHE A O 1
ATOM 905 N N . LEU A 1 116 ? -8.040 -4.494 4.220 1.00 94.81 116 LEU A N 1
ATOM 906 C CA . LEU A 1 116 ? -6.836 -5.302 4.005 1.00 94.81 116 LEU A CA 1
ATOM 907 C C . LEU A 1 116 ? -6.956 -6.713 4.597 1.00 94.81 116 LEU A C 1
ATOM 909 O O . LEU A 1 116 ? -6.618 -7.693 3.935 1.00 94.81 116 LEU A O 1
ATOM 913 N N . ALA A 1 117 ? -7.430 -6.825 5.836 1.00 95.25 117 ALA A N 1
ATOM 914 C CA . ALA A 1 117 ? -7.544 -8.092 6.551 1.00 95.25 117 ALA A CA 1
ATOM 915 C C . ALA A 1 117 ? -8.869 -8.819 6.267 1.00 95.25 117 ALA A C 1
ATOM 917 O O . ALA A 1 117 ? -8.922 -10.041 6.394 1.00 95.25 117 ALA A O 1
ATOM 918 N N . GLN A 1 118 ? -9.918 -8.100 5.844 1.00 92.31 118 GLN A N 1
ATOM 919 C CA . GLN A 1 118 ? -11.278 -8.636 5.702 1.00 92.31 118 GLN A CA 1
ATOM 920 C C . GLN A 1 118 ? -11.723 -9.342 6.995 1.00 92.31 118 GLN A C 1
ATOM 922 O O . GLN A 1 118 ? -11.710 -8.723 8.058 1.00 92.31 118 GLN A O 1
ATOM 927 N N . ASP A 1 119 ? -12.078 -10.626 6.913 1.00 92.25 119 ASP A N 1
ATOM 928 C CA . ASP A 1 119 ? -12.491 -11.450 8.054 1.00 92.25 119 ASP A CA 1
ATOM 929 C C . ASP A 1 119 ? -11.303 -12.106 8.788 1.00 92.25 119 ASP A C 1
ATOM 931 O O . ASP A 1 119 ? -11.493 -12.832 9.764 1.00 92.25 119 ASP A O 1
ATOM 935 N N . SER A 1 120 ? -10.068 -11.879 8.327 1.00 94.94 120 SER A N 1
ATOM 936 C CA . SER A 1 120 ? -8.864 -12.421 8.958 1.00 94.94 120 SER A CA 1
ATOM 937 C C . SER A 1 120 ? -8.504 -11.661 10.233 1.00 94.94 120 SER A C 1
ATOM 939 O O . SER A 1 120 ? -8.617 -10.437 10.320 1.00 94.94 120 SER A O 1
ATOM 941 N N . THR A 1 121 ? -7.997 -12.390 11.225 1.00 95.00 121 THR A N 1
ATOM 942 C CA . THR A 1 121 ? -7.452 -11.811 12.462 1.00 95.00 121 THR A CA 1
ATOM 943 C C . THR A 1 121 ? -6.015 -11.320 12.301 1.00 95.00 121 THR A C 1
ATOM 945 O O . THR A 1 121 ? -5.547 -10.535 13.126 1.00 95.00 121 THR A O 1
ATOM 948 N N . SER A 1 122 ? -5.330 -11.754 11.241 1.00 96.56 122 SER A N 1
ATOM 949 C CA . SER A 1 122 ? -3.978 -11.329 10.894 1.00 96.56 122 SER A CA 1
ATOM 950 C C . SER A 1 122 ? -3.864 -10.924 9.428 1.00 96.56 122 SER A C 1
ATOM 952 O O . SER A 1 122 ? -4.619 -11.369 8.559 1.00 96.56 122 SER A O 1
ATOM 954 N N . LEU A 1 123 ? -2.888 -10.072 9.152 1.00 97.44 123 LEU A N 1
ATOM 955 C CA . LEU A 1 123 ? -2.522 -9.618 7.825 1.00 97.44 123 LEU A CA 1
ATOM 956 C C . LEU A 1 123 ? -1.105 -10.109 7.538 1.00 97.44 123 LEU A C 1
ATOM 958 O O . LEU A 1 123 ? -0.207 -9.884 8.337 1.00 97.44 123 LEU A O 1
ATOM 962 N N . SER A 1 124 ? -0.894 -10.787 6.412 1.00 96.44 124 SER A N 1
ATOM 963 C CA . SER A 1 124 ? 0.450 -11.133 5.925 1.00 96.44 124 SER A CA 1
ATOM 964 C C . SER A 1 124 ? 0.879 -10.188 4.805 1.00 96.44 124 SER A C 1
ATOM 966 O O . SER A 1 124 ? 0.031 -9.598 4.130 1.00 96.44 124 SER A O 1
ATOM 968 N N . VAL A 1 125 ? 2.185 -10.112 4.531 1.00 94.94 125 VAL A N 1
ATOM 969 C CA . VAL A 1 125 ? 2.722 -9.290 3.431 1.00 94.94 125 VAL A CA 1
ATOM 970 C C . VAL A 1 125 ? 2.081 -9.649 2.081 1.00 94.94 125 VAL A C 1
ATOM 972 O O . VAL A 1 125 ? 1.717 -8.772 1.300 1.00 94.94 125 VAL A O 1
ATOM 975 N N . LYS A 1 126 ? 1.845 -10.947 1.839 1.00 93.19 126 LYS A N 1
ATOM 976 C CA . LYS A 1 126 ? 1.208 -11.457 0.618 1.00 93.19 126 LYS A CA 1
ATOM 977 C C . LYS A 1 126 ? -0.258 -11.030 0.520 1.00 93.19 126 LYS A C 1
ATOM 979 O O . LYS A 1 126 ? -0.709 -10.674 -0.565 1.00 93.19 126 LYS A O 1
ATOM 984 N N . MET A 1 127 ? -0.990 -11.057 1.637 1.00 94.94 127 MET A N 1
ATOM 985 C CA . MET A 1 127 ? -2.379 -10.589 1.690 1.00 94.94 127 MET A CA 1
ATOM 986 C C . MET A 1 127 ? -2.461 -9.090 1.426 1.00 94.94 127 MET A C 1
ATOM 988 O O . MET A 1 127 ? -3.258 -8.674 0.592 1.00 94.94 127 MET A O 1
ATOM 992 N N . MET A 1 128 ? -1.608 -8.296 2.081 1.00 94.38 128 MET A N 1
ATOM 993 C CA . MET A 1 128 ? -1.565 -6.853 1.860 1.00 94.38 128 MET A CA 1
ATOM 994 C C . MET A 1 128 ? -1.270 -6.536 0.394 1.00 94.38 128 MET A C 1
ATOM 996 O O . MET A 1 128 ? -2.041 -5.813 -0.229 1.00 94.38 128 MET A O 1
ATOM 1000 N N . ARG A 1 129 ? -0.233 -7.154 -0.185 1.00 93.12 129 ARG A N 1
ATOM 1001 C CA . ARG A 1 129 ? 0.112 -6.995 -1.603 1.00 93.12 129 ARG A CA 1
ATOM 1002 C C . ARG A 1 129 ? -1.079 -7.287 -2.517 1.00 93.12 129 ARG A C 1
ATOM 1004 O O . ARG A 1 129 ? -1.479 -6.419 -3.286 1.00 93.12 129 ARG A O 1
ATOM 1011 N N . ALA A 1 130 ? -1.681 -8.470 -2.383 1.00 92.06 130 ALA A N 1
ATOM 1012 C CA . ALA A 1 130 ? -2.815 -8.879 -3.209 1.00 92.06 130 ALA A CA 1
ATOM 1013 C C . ALA A 1 130 ? -4.001 -7.907 -3.086 1.00 92.06 130 ALA A C 1
ATOM 1015 O O . ALA A 1 130 ? -4.593 -7.518 -4.087 1.00 92.06 130 ALA A O 1
ATOM 1016 N N . ARG A 1 131 ? -4.314 -7.444 -1.870 1.00 93.25 131 ARG A N 1
ATOM 1017 C CA . ARG A 1 131 ? -5.426 -6.511 -1.632 1.00 93.25 131 ARG A CA 1
ATOM 1018 C C . ARG A 1 131 ? -5.176 -5.127 -2.208 1.00 93.25 131 ARG A C 1
ATOM 1020 O O . ARG A 1 131 ? -6.110 -4.516 -2.714 1.00 93.25 131 ARG A O 1
ATOM 1027 N N . LEU A 1 132 ? -3.939 -4.639 -2.162 1.00 91.88 132 LEU A N 1
ATOM 1028 C CA . LEU A 1 132 ? -3.571 -3.387 -2.821 1.00 91.88 132 LEU A CA 1
ATOM 1029 C C . LEU A 1 132 ? -3.664 -3.513 -4.348 1.00 91.88 132 LEU A C 1
ATOM 1031 O O . LEU A 1 132 ? -4.175 -2.612 -5.005 1.00 91.88 132 LEU A O 1
ATOM 1035 N N . GLN A 1 133 ? -3.239 -4.648 -4.907 1.00 90.44 133 GLN A N 1
ATOM 1036 C CA . GLN A 1 133 ? -3.357 -4.934 -6.339 1.00 90.44 133 GLN A CA 1
ATOM 1037 C C . GLN A 1 133 ? -4.815 -5.072 -6.805 1.00 90.44 133 GLN A C 1
ATOM 1039 O O . GLN A 1 133 ? -5.143 -4.672 -7.921 1.00 90.44 133 GLN A O 1
ATOM 1044 N N . ASP A 1 134 ? -5.702 -5.587 -5.951 1.00 90.62 134 ASP A N 1
ATOM 1045 C CA . ASP A 1 134 ? -7.146 -5.665 -6.210 1.00 90.62 134 ASP A CA 1
ATOM 1046 C C . ASP A 1 134 ? -7.827 -4.288 -6.254 1.00 90.62 134 ASP A C 1
ATOM 1048 O O . ASP A 1 134 ? -8.916 -4.165 -6.813 1.00 90.62 134 ASP A O 1
ATOM 1052 N N . MET A 1 135 ? -7.206 -3.242 -5.696 1.00 89.19 135 MET A N 1
ATOM 1053 C CA . MET A 1 135 ? -7.732 -1.880 -5.819 1.00 89.19 135 MET A CA 1
ATOM 1054 C C . MET A 1 135 ? -7.537 -1.309 -7.223 1.00 89.19 135 MET A C 1
ATOM 1056 O O . MET A 1 135 ? -8.273 -0.406 -7.609 1.00 89.19 135 MET A O 1
ATOM 1060 N N . ASN A 1 136 ? -6.541 -1.784 -7.973 1.00 86.75 136 ASN A N 1
ATOM 1061 C CA . ASN A 1 136 ? -6.263 -1.269 -9.305 1.00 86.75 136 ASN A CA 1
ATOM 1062 C C . ASN A 1 136 ? -7.370 -1.710 -10.281 1.00 86.75 136 ASN A C 1
ATOM 1064 O O . ASN A 1 136 ? -7.683 -2.896 -10.385 1.00 86.75 136 ASN A O 1
ATOM 1068 N N . SER A 1 137 ? -7.972 -0.734 -10.963 1.00 81.25 137 SER A N 1
ATOM 1069 C CA . SER A 1 137 ? -9.090 -0.939 -11.887 1.00 81.25 137 SER A CA 1
ATOM 1070 C C . SER A 1 137 ? -8.673 -1.113 -13.351 1.00 81.25 137 SER A C 1
ATOM 1072 O O . SER A 1 137 ? -9.547 -1.278 -14.199 1.00 81.25 137 SER A O 1
ATOM 1074 N N . ASP A 1 138 ? -7.374 -1.053 -13.647 1.00 78.69 138 ASP A N 1
ATOM 1075 C CA . ASP A 1 138 ? -6.827 -1.289 -14.979 1.00 78.69 138 ASP A CA 1
ATOM 1076 C C . ASP A 1 138 ? -6.975 -2.768 -15.367 1.00 78.69 138 ASP A C 1
ATOM 1078 O O . ASP A 1 138 ? -6.681 -3.671 -14.576 1.00 78.69 138 ASP A O 1
ATOM 1082 N N . GLU A 1 139 ? -7.463 -3.007 -16.583 1.00 70.19 139 GLU A N 1
ATOM 1083 C CA . GLU A 1 139 ? -7.633 -4.351 -17.139 1.00 70.19 139 GLU A CA 1
ATOM 1084 C C . GLU A 1 139 ? -6.276 -4.946 -17.551 1.00 70.19 139 GLU A C 1
ATOM 1086 O O . GLU A 1 139 ? -6.079 -6.159 -17.436 1.00 70.19 139 GLU A O 1
ATOM 1091 N N . ASP A 1 140 ? -5.312 -4.091 -17.913 1.00 68.56 140 ASP A N 1
ATOM 1092 C CA . ASP A 1 140 ? -3.927 -4.469 -18.184 1.00 68.56 140 ASP A CA 1
ATOM 1093 C C . ASP A 1 140 ? -3.141 -4.507 -16.861 1.00 68.56 140 ASP A C 1
ATOM 1095 O O . ASP A 1 140 ? -2.427 -3.581 -16.473 1.00 68.56 140 ASP A O 1
ATOM 1099 N N . ARG A 1 141 ? -3.307 -5.611 -16.121 1.00 65.06 141 ARG A N 1
ATOM 1100 C CA . ARG A 1 141 ? -2.765 -5.806 -14.759 1.00 65.06 141 ARG A CA 1
ATOM 1101 C C . ARG A 1 141 ? -1.250 -6.050 -14.699 1.00 65.06 141 ARG A C 1
ATOM 1103 O O . ARG A 1 141 ? -0.733 -6.334 -13.616 1.00 65.06 141 ARG A O 1
ATOM 1110 N N . ASP A 1 142 ? -0.537 -5.966 -15.816 1.00 71.25 142 ASP A N 1
ATOM 1111 C CA . ASP A 1 142 ? 0.881 -6.315 -15.885 1.00 71.25 142 ASP A CA 1
ATOM 1112 C C . ASP A 1 142 ? 1.753 -5.182 -15.323 1.00 71.25 142 ASP A C 1
ATOM 1114 O O . ASP A 1 142 ? 2.076 -4.196 -15.988 1.00 71.25 142 ASP A O 1
ATOM 1118 N N . GLY A 1 143 ? 2.149 -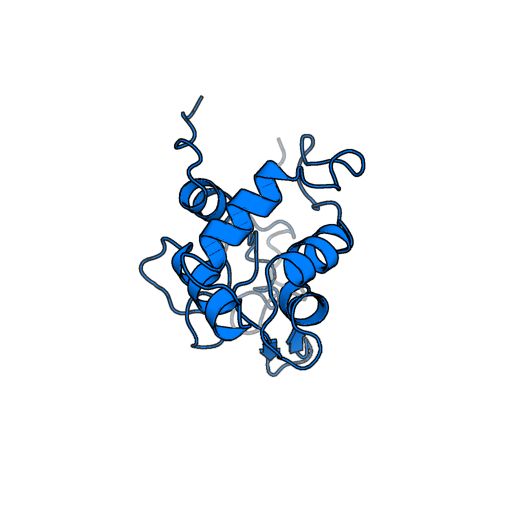5.318 -14.056 1.00 69.38 143 GLY A N 1
ATOM 1119 C CA . GLY A 1 143 ? 3.229 -4.528 -13.471 1.00 69.38 143 GLY A CA 1
ATOM 1120 C C . GLY A 1 143 ? 4.599 -5.029 -13.922 1.00 69.38 143 GLY A C 1
ATOM 1121 O O . GLY A 1 143 ? 4.764 -6.167 -14.364 1.00 69.38 143 GLY A O 1
ATOM 1122 N N . ALA A 1 1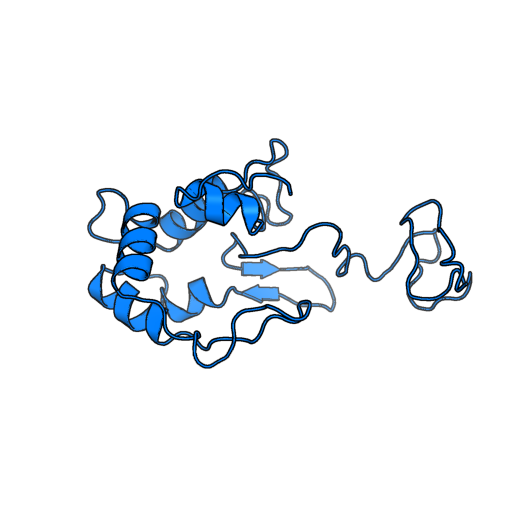44 ? 5.622 -4.192 -13.770 1.00 67.06 144 ALA A N 1
ATOM 1123 C CA . ALA A 1 144 ? 6.977 -4.523 -14.199 1.00 67.06 144 ALA A CA 1
ATOM 1124 C C . ALA A 1 144 ? 7.609 -5.673 -13.399 1.00 67.06 144 ALA A C 1
ATOM 1126 O O . ALA A 1 144 ? 8.592 -6.250 -13.852 1.00 67.06 144 ALA A O 1
ATOM 1127 N N . VAL A 1 145 ? 7.066 -5.992 -12.219 1.00 69.06 145 VAL A N 1
ATOM 1128 C CA . VAL A 1 145 ? 7.530 -7.105 -11.372 1.00 69.06 145 VAL A CA 1
ATOM 1129 C C . VAL A 1 145 ? 6.854 -8.436 -11.753 1.00 69.06 145 VAL A C 1
ATOM 1131 O O . VAL A 1 145 ? 7.251 -9.492 -11.273 1.00 69.06 145 VAL A O 1
ATOM 1134 N N . GLY A 1 146 ? 5.846 -8.425 -12.636 1.00 69.25 146 GLY A N 1
ATOM 1135 C CA . GLY A 1 146 ? 5.153 -9.642 -13.087 1.00 69.25 146 GLY A CA 1
ATOM 1136 C C . GLY A 1 146 ? 4.269 -10.304 -12.021 1.00 69.25 146 GLY A C 1
ATOM 1137 O O . GLY A 1 146 ? 3.847 -11.446 -12.182 1.00 69.25 146 GLY A O 1
ATOM 1138 N N . GLU A 1 147 ? 3.978 -9.604 -10.923 1.00 75.44 147 GLU A N 1
ATOM 1139 C CA . GLU A 1 147 ? 3.164 -10.105 -9.807 1.00 75.44 147 GLU A CA 1
ATOM 1140 C C . GLU A 1 147 ? 1.772 -9.459 -9.743 1.00 75.44 147 GLU A C 1
ATOM 1142 O O . GLU A 1 147 ? 1.093 -9.579 -8.725 1.00 75.44 147 GLU A O 1
ATOM 1147 N N . GLY A 1 148 ? 1.360 -8.751 -10.797 1.00 82.81 148 GLY A N 1
ATOM 1148 C CA . GLY A 1 148 ? 0.208 -7.848 -10.817 1.00 82.81 148 GLY A CA 1
ATOM 1149 C C . GLY A 1 148 ? 0.646 -6.383 -10.938 1.00 82.81 148 GLY A C 1
ATOM 1150 O O . GLY A 1 148 ? 1.823 -6.123 -11.188 1.00 82.81 148 GLY A O 1
ATOM 1151 N N . PRO A 1 149 ? -0.267 -5.416 -10.762 1.00 86.38 149 PRO A N 1
ATOM 1152 C CA . PRO A 1 149 ? 0.031 -4.006 -10.975 1.00 86.38 149 PRO A CA 1
ATOM 1153 C C . PRO A 1 149 ? 1.057 -3.491 -9.963 1.00 86.38 149 PRO A C 1
ATOM 1155 O O . PRO A 1 149 ? 1.028 -3.851 -8.786 1.00 86.38 149 PRO A O 1
ATOM 1158 N N . ASP A 1 150 ? 1.936 -2.591 -10.406 1.00 83.69 150 ASP A N 1
ATOM 1159 C CA . ASP A 1 150 ? 2.993 -2.030 -9.552 1.00 83.69 150 ASP A CA 1
ATOM 1160 C C . ASP A 1 150 ? 2.480 -0.952 -8.584 1.00 83.69 150 ASP A C 1
ATOM 1162 O O . ASP A 1 150 ? 3.169 -0.593 -7.628 1.00 83.69 150 ASP A O 1
ATOM 1166 N N . PHE A 1 151 ? 1.313 -0.366 -8.849 1.00 84.38 151 PHE A N 1
ATOM 1167 C CA . PHE A 1 151 ? 0.771 0.742 -8.069 1.00 84.38 151 PHE A CA 1
ATOM 1168 C C . PHE A 1 151 ? -0.751 0.829 -8.186 1.00 84.38 151 PHE A C 1
ATOM 1170 O O . PHE A 1 151 ? -1.353 0.268 -9.100 1.00 84.38 151 PHE A O 1
ATOM 1177 N N . VAL A 1 152 ? -1.354 1.613 -7.297 1.00 84.81 152 VAL A N 1
ATOM 1178 C CA . VAL A 1 152 ? -2.738 2.083 -7.393 1.00 84.81 152 VAL A CA 1
ATOM 1179 C C . VAL A 1 152 ? -2.760 3.614 -7.442 1.00 84.81 152 VAL A C 1
ATOM 1181 O O . VAL A 1 152 ? -1.929 4.278 -6.813 1.00 84.81 152 VAL A O 1
ATOM 1184 N N . ALA A 1 153 ? -3.678 4.195 -8.217 1.00 81.75 153 ALA A N 1
ATOM 1185 C CA . ALA A 1 153 ? -3.908 5.639 -8.255 1.00 81.75 153 ALA A CA 1
ATOM 1186 C C . ALA A 1 153 ? -4.889 6.076 -7.151 1.00 81.75 153 ALA A C 1
ATOM 1188 O O . ALA A 1 153 ? -5.723 5.293 -6.700 1.00 81.75 153 ALA A O 1
ATOM 1189 N N . TRP A 1 154 ? -4.853 7.353 -6.745 1.00 78.19 154 TRP A N 1
ATOM 1190 C CA . TRP A 1 154 ? -5.716 7.863 -5.662 1.00 78.19 154 TRP A CA 1
ATOM 1191 C C . TRP A 1 154 ? -7.207 7.587 -5.896 1.00 78.19 154 TRP A C 1
ATOM 1193 O O . TRP A 1 154 ? -7.905 7.174 -4.976 1.00 78.19 154 TRP A O 1
ATOM 1203 N N . LYS A 1 155 ? -7.691 7.776 -7.132 1.00 79.25 155 LYS A N 1
ATOM 1204 C CA . LYS A 1 155 ? -9.099 7.542 -7.498 1.00 79.25 155 LYS A CA 1
ATOM 1205 C C . LYS A 1 155 ? -9.547 6.112 -7.164 1.00 79.25 155 LYS A C 1
ATOM 1207 O O . LYS A 1 155 ? -10.659 5.913 -6.689 1.00 79.25 155 LYS A O 1
ATOM 1212 N N . ASP A 1 156 ? -8.671 5.142 -7.408 1.00 85.25 156 ASP A N 1
ATOM 1213 C CA . ASP A 1 156 ? -8.955 3.717 -7.292 1.00 85.25 156 ASP A CA 1
ATOM 1214 C C . ASP A 1 156 ? -8.860 3.285 -5.831 1.00 85.25 156 ASP A C 1
ATOM 1216 O O . ASP A 1 156 ? -9.761 2.625 -5.322 1.00 85.25 156 ASP A O 1
ATOM 1220 N N . PHE A 1 157 ? -7.844 3.783 -5.122 1.00 85.00 157 PHE A N 1
ATOM 1221 C CA . PHE A 1 157 ? -7.716 3.638 -3.675 1.00 85.00 157 PHE A CA 1
ATOM 1222 C C . PHE A 1 157 ? -8.942 4.198 -2.935 1.00 85.00 157 PHE A C 1
ATOM 1224 O O . PHE A 1 157 ? -9.560 3.509 -2.125 1.00 85.00 157 PHE A O 1
ATOM 1231 N N . ALA A 1 158 ? -9.341 5.433 -3.251 1.00 83.38 158 ALA A N 1
ATOM 1232 C CA . ALA A 1 158 ? -10.493 6.082 -2.636 1.00 83.38 158 ALA A CA 1
ATOM 1233 C C . ALA A 1 158 ? -11.792 5.318 -2.936 1.00 83.38 158 ALA A C 1
ATOM 1235 O O . ALA A 1 158 ? -12.576 5.058 -2.024 1.00 83.38 158 ALA A O 1
ATOM 1236 N N . LYS A 1 159 ? -11.997 4.900 -4.193 1.00 85.19 159 LYS A N 1
ATOM 1237 C CA . LYS A 1 159 ? -13.151 4.086 -4.601 1.00 85.19 159 LYS A CA 1
ATOM 1238 C C . LYS A 1 159 ? -13.189 2.744 -3.865 1.00 85.19 159 LYS A C 1
ATOM 1240 O O . LYS A 1 159 ? -14.255 2.349 -3.400 1.00 85.19 159 LYS A O 1
ATOM 1245 N N . ALA A 1 160 ? -12.052 2.061 -3.728 1.00 86.12 160 ALA A N 1
ATOM 1246 C CA . ALA A 1 160 ? -11.956 0.782 -3.023 1.00 86.12 160 ALA A CA 1
ATOM 1247 C C . ALA A 1 160 ? -12.316 0.906 -1.533 1.00 86.12 160 ALA A C 1
ATOM 1249 O O . ALA A 1 160 ? -12.920 -0.002 -0.966 1.00 86.12 160 ALA A O 1
ATOM 1250 N N . LEU A 1 161 ? -12.018 2.055 -0.918 1.00 85.81 161 LEU A N 1
ATOM 1251 C CA . LEU A 1 161 ? -12.416 2.381 0.454 1.00 85.81 161 LEU A CA 1
ATOM 1252 C C . LEU A 1 161 ? -13.838 2.960 0.574 1.00 85.81 161 LEU A C 1
ATOM 1254 O O . LEU A 1 161 ? -14.244 3.370 1.661 1.00 85.81 161 LEU A O 1
ATOM 1258 N N . GLY A 1 162 ? -14.613 2.976 -0.514 1.00 82.56 162 GLY A N 1
ATOM 1259 C CA . GLY A 1 162 ? -16.018 3.382 -0.512 1.00 82.56 162 GLY A CA 1
ATOM 1260 C C . GLY A 1 162 ? -16.259 4.884 -0.671 1.00 82.56 162 GLY A C 1
ATOM 1261 O O . GLY A 1 162 ? -17.368 5.344 -0.400 1.00 82.56 162 GLY A O 1
ATOM 1262 N N . ALA A 1 163 ? -15.265 5.663 -1.111 1.00 76.88 163 ALA A N 1
ATOM 1263 C CA . ALA A 1 163 ? -15.503 7.053 -1.488 1.00 76.88 163 ALA A CA 1
ATOM 1264 C C . ALA A 1 163 ? -16.498 7.120 -2.655 1.00 76.88 163 ALA A C 1
ATOM 1266 O O . ALA A 1 163 ? -16.396 6.359 -3.624 1.00 76.88 163 ALA A O 1
ATOM 1267 N N . ALA A 1 164 ? -17.448 8.055 -2.573 1.00 68.44 164 ALA A N 1
ATOM 1268 C CA . ALA A 1 164 ? -18.333 8.345 -3.691 1.00 68.44 164 ALA A CA 1
ATOM 1269 C C . ALA A 1 164 ? -17.494 8.728 -4.928 1.00 68.44 164 ALA A C 1
ATOM 1271 O O . ALA A 1 164 ? -16.448 9.372 -4.777 1.00 68.44 164 ALA A O 1
ATOM 1272 N N . PRO A 1 165 ? -17.919 8.354 -6.151 1.00 58.28 165 PRO A N 1
ATOM 1273 C CA . PRO A 1 165 ? -17.273 8.847 -7.359 1.00 58.28 165 PRO A CA 1
ATOM 1274 C C . PRO A 1 165 ? -17.233 10.374 -7.292 1.00 58.28 165 PRO A C 1
ATOM 1276 O O . PRO A 1 165 ? -18.245 10.987 -6.959 1.00 58.28 165 PRO A O 1
ATOM 1279 N N . PHE A 1 166 ? -16.085 10.990 -7.583 1.00 55.69 166 PHE A N 1
ATOM 1280 C CA . PHE A 1 166 ? -16.013 12.446 -7.684 1.00 55.69 166 PHE A CA 1
ATOM 1281 C C . PHE A 1 166 ? -17.073 12.918 -8.691 1.00 55.69 166 PHE A C 1
ATOM 1283 O O . PHE A 1 166 ? -16.945 12.651 -9.889 1.00 55.69 166 PHE A O 1
ATOM 1290 N N . GLU A 1 167 ? -18.116 13.604 -8.216 1.00 39.12 167 GLU A N 1
ATOM 1291 C CA . GLU A 1 167 ? -18.962 14.416 -9.085 1.00 39.12 167 GLU A CA 1
ATOM 1292 C C . GLU A 1 167 ? -18.037 15.472 -9.693 1.00 39.12 167 GLU A C 1
ATOM 1294 O O . GLU A 1 167 ? -17.411 16.263 -8.983 1.00 39.12 167 GLU A O 1
ATOM 1299 N N . ARG A 1 168 ? -17.834 15.397 -11.011 1.00 34.88 168 ARG A N 1
ATOM 1300 C CA . ARG A 1 168 ? -17.079 16.414 -11.741 1.00 34.88 168 ARG A CA 1
ATOM 1301 C C . ARG A 1 168 ? -17.826 17.736 -11.563 1.00 34.88 168 ARG A C 1
ATOM 1303 O O . ARG A 1 168 ? -18.975 17.827 -11.989 1.00 34.88 168 ARG A O 1
ATOM 1310 N N . TRP A 1 169 ? -17.173 18.708 -10.938 1.00 30.22 169 TRP A N 1
ATOM 1311 C CA . TRP A 1 169 ? -17.566 20.114 -11.005 1.00 30.22 169 TRP A CA 1
ATOM 1312 C C . TRP A 1 169 ? -17.158 20.672 -12.368 1.00 30.22 169 TRP A C 1
ATOM 1314 O O . TRP A 1 169 ? -16.025 20.353 -12.805 1.00 30.22 169 TRP A O 1
#

Foldseek 3Di:
DDDQDQDPPLGRDPPPPDPPPPQADPVGDGVPPVPPVVAPFDAFLDQKDAPV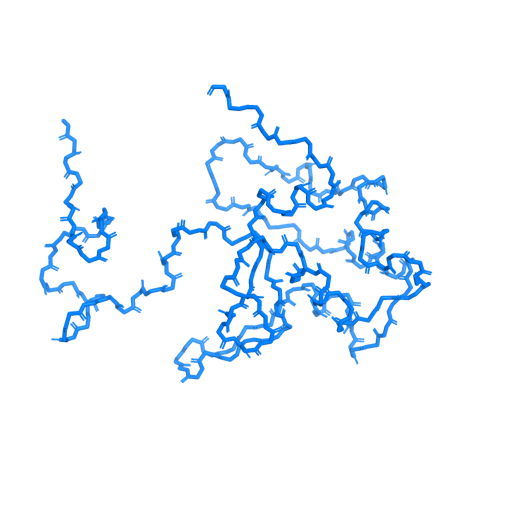DPVGIDGHQCNCQQQPPQDWDFLVSQLVSVQPRDDDFDPDDPPDDDPVCSGDDPVVSVLVCCQQQVPHRIHTSVSNSVSQLVLAPDPPQQPPVRPGHGGHGPQSVCVSSPHDRPPDD

Radius of gyration: 19.14 Å; chains: 1; bounding box: 41×46×48 Å

Organism: NCBI:txid221442

Sequence (169 aa):
EARLPLDRDVGACCHSACSDCEWRTPGGGYRFDVLKAMQPKWLPCYVERDFADERGSHTTVWSELLFTNGEPIDRSQFEAAFCAMPFQMPMGPKGTLKQEQAMPSAEAVGALWRFLAQDSTSLSVKMMRARLQDMNSDEDRDGAVGEGPDFVAWKDFAKALGAAPFERW